Protein AF-A0A8E2JGX6-F1 (afdb_monomer)

Foldseek 3Di:
DDDDDQQDADPQNDGPLLVCLLVLVLVSNLVSVVVVRDDQADAGPPWRDGSLLNNLLVLSLSSNVSSVVVVPYDQCDATPVRDGSLRSNVVNVSVSSNVSSVVSVNDDPPRDD

Mean predicted aligned error: 3.51 Å

InterPro domains:
  IPR002110 Ankyrin repeat [PF12796] (38-113)
  IPR002110 Ankyrin repeat [PS50088] (12-36)
  IPR002110 Ankyrin repeat [PS50088] (47-71)
  IPR002110 Ankyrin repeat [PS50088] (81-105)
  IPR002110 Ankyrin repeat [SM00248] (12-42)
  IPR002110 Ankyrin repeat [SM00248] (47-77)
  IPR002110 Ankyrin repeat [SM00248] (81-111)
  IPR036770 Ankyrin repeat-containing domain superfamily [G3DSA:1.25.40.20] (2-113)
  IPR036770 Anky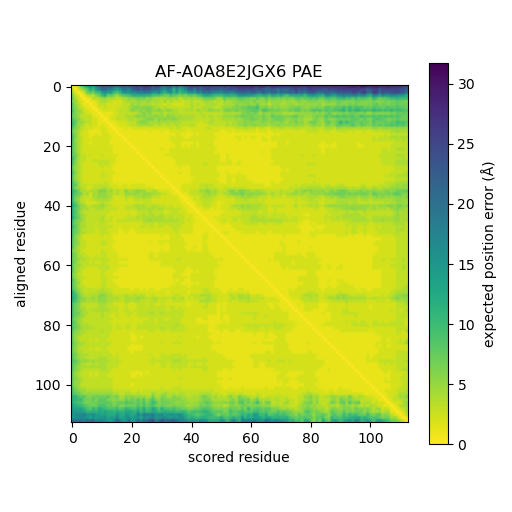rin repeat-containing domain superfamily [SSF48403] (4-111)

Nearest PDB structures (foldseek):
  1ihb-assembly1_B  TM=9.305E-01  e=1.142E-05  Homo sapiens
  5u0k-assembly3_E  TM=9.346E-01  e=5.199E-05  Homo sapiens
  5u0k-assembly2_C  TM=9.400E-01  e=1.200E-04  Homo sapiens
  5u0k-assembly5_H  TM=9.393E-01  e=1.200E-04  Homo sapiens
  4g8l-assembly3_C  TM=8.787E-01  e=1.730E-04  Homo sapiens

Solvent-accessible surface area (backbone atoms only — not comparable to full-atom values): 6347 Å² total; per-residue (Å²): 133,82,84,77,64,77,69,53,54,51,100,74,50,44,32,57,57,39,56,25,23,50,70,47,37,44,71,57,40,52,58,49,56,74,66,74,74,59,73,67,66,53,53,29,75,83,56,36,39,28,22,56,32,37,8,22,41,67,49,23,51,69,38,42,50,59,49,56,72,66,72,72,58,70,70,68,52,54,24,76,79,42,40,26,22,55,55,36,4,57,76,63,64,22,61,68,39,37,49,59,51,54,73,66,73,73,60,67,88,82,65,86,89

Organism: NCBI:txid1314670

pLDDT: mean 93.62, std 8.17, range [45.19, 98.81]

Radius of gyration: 13.5 Å; Cα contacts (8 Å, |Δi|>4): 182; chains: 1; bounding box: 32×37×39 Å

Secondary structure (DSSP, 8-state):
-----TT---TT---HHHHHHHTT-HHHHHHHHHTS---SSPPPTTT---HHHHHHHTT-HHHHHHHHHTS---TT---TTS--HHHHHHHTT-HHHHHHHHHTS---TT---

Sequence (113 aa):
MGKVDINSTDPYGEKPLSWASRNGHEAVVKLLLETGKVDVDSKDPVYGRMPLSWAARNGHEAVVKLLLETGKVDVESKDKHGRTPLSWAAENGNETVVKLLLETGKVDVESKD

Structure (mmCIF, N/CA/C/O backbone):
data_AF-A0A8E2JGX6-F1
#
_entry.id   AF-A0A8E2JGX6-F1
#
loop_
_atom_site.group_PDB
_atom_site.id
_atom_site.type_symbol
_atom_site.label_atom_id
_atom_site.label_alt_id
_atom_site.label_comp_id
_atom_site.label_asym_id
_atom_site.label_entity_id
_atom_site.label_seq_id
_atom_site.pdbx_PDB_ins_code
_atom_site.Cartn_x
_atom_site.Cartn_y
_atom_site.Cartn_z
_atom_site.occupancy
_atom_site.B_iso_or_equiv
_atom_site.auth_seq_id
_atom_site.auth_comp_id
_atom_site.auth_asym_id
_atom_site.auth_atom_id
_atom_site.pdbx_PDB_model_num
ATOM 1 N N . MET A 1 1 ? 9.317 -21.507 -21.216 1.00 45.19 1 MET A N 1
ATOM 2 C CA . MET A 1 1 ? 8.851 -20.210 -20.678 1.00 45.19 1 MET A CA 1
ATOM 3 C C . MET A 1 1 ? 9.356 -20.093 -19.252 1.00 45.19 1 MET A C 1
ATOM 5 O O . MET A 1 1 ? 8.997 -20.932 -18.435 1.00 45.19 1 MET A O 1
ATOM 9 N N . GLY A 1 2 ? 10.263 -19.152 -18.979 1.00 54.00 2 GLY A N 1
ATOM 10 C CA . GLY A 1 2 ? 10.760 -18.925 -17.619 1.00 54.00 2 GLY A CA 1
ATOM 11 C C . GLY A 1 2 ? 9.621 -18.447 -16.721 1.00 54.00 2 GLY A C 1
ATOM 12 O O . GLY A 1 2 ? 8.825 -17.609 -17.139 1.00 54.00 2 GLY A O 1
ATOM 13 N N . LYS A 1 3 ? 9.503 -19.010 -15.515 1.00 68.44 3 LYS A N 1
ATOM 14 C CA . LYS A 1 3 ? 8.580 -18.489 -14.502 1.00 68.44 3 LYS A CA 1
ATOM 15 C C . LYS A 1 3 ? 9.098 -17.116 -14.076 1.00 68.44 3 LYS A C 1
ATOM 17 O O . LYS A 1 3 ? 10.167 -17.037 -13.481 1.00 68.44 3 LYS A O 1
ATOM 22 N N . VAL A 1 4 ? 8.365 -16.060 -14.412 1.00 79.88 4 VAL A N 1
ATOM 23 C CA . VAL A 1 4 ? 8.612 -14.721 -13.867 1.00 79.88 4 VAL A CA 1
ATOM 24 C C . VAL A 1 4 ? 8.100 -14.710 -12.430 1.00 79.88 4 VAL A C 1
ATOM 26 O O . VAL A 1 4 ? 6.954 -15.093 -12.185 1.00 79.88 4 VAL A O 1
ATOM 29 N N . ASP A 1 5 ? 8.949 -14.311 -11.486 1.00 86.44 5 ASP A N 1
ATOM 30 C CA . ASP A 1 5 ? 8.530 -14.054 -10.110 1.00 86.44 5 ASP A CA 1
ATOM 31 C C . ASP A 1 5 ? 7.925 -12.650 -10.028 1.00 86.44 5 ASP A C 1
ATOM 33 O O . ASP A 1 5 ? 8.619 -11.650 -10.177 1.00 86.44 5 ASP A O 1
ATOM 37 N N . ILE A 1 6 ? 6.616 -12.577 -9.794 1.00 87.06 6 ILE A N 1
ATOM 38 C CA . ILE A 1 6 ? 5.865 -11.317 -9.713 1.00 87.06 6 ILE A CA 1
ATOM 39 C C . ILE A 1 6 ? 6.283 -10.446 -8.515 1.00 87.06 6 ILE A C 1
ATOM 41 O O . ILE A 1 6 ? 6.001 -9.251 -8.489 1.00 87.06 6 ILE A O 1
ATOM 45 N N . ASN A 1 7 ? 6.973 -11.040 -7.538 1.00 87.94 7 ASN A N 1
ATOM 46 C CA . ASN A 1 7 ? 7.488 -10.363 -6.356 1.00 87.94 7 ASN A CA 1
ATOM 47 C C . ASN A 1 7 ? 8.989 -10.046 -6.464 1.00 87.94 7 ASN A C 1
ATOM 49 O O . ASN A 1 7 ? 9.567 -9.572 -5.478 1.00 87.94 7 ASN A O 1
ATOM 53 N N . SER A 1 8 ? 9.625 -10.295 -7.619 1.00 90.44 8 SER A N 1
ATOM 54 C CA . SER A 1 8 ? 11.027 -9.934 -7.846 1.00 90.44 8 SER A CA 1
ATOM 55 C C . SER A 1 8 ? 11.221 -8.434 -7.671 1.00 90.44 8 SER A C 1
ATOM 57 O O . SER A 1 8 ? 10.392 -7.651 -8.132 1.00 90.44 8 SER A O 1
ATOM 59 N N . THR A 1 9 ? 12.317 -8.036 -7.042 1.00 91.06 9 THR A N 1
ATOM 60 C CA . THR A 1 9 ? 12.626 -6.628 -6.813 1.00 91.06 9 THR A CA 1
ATOM 61 C C . THR A 1 9 ? 13.581 -6.078 -7.864 1.00 91.06 9 THR A C 1
ATOM 63 O O . THR A 1 9 ? 14.389 -6.817 -8.428 1.00 91.06 9 THR A O 1
ATOM 66 N N . ASP A 1 10 ? 13.531 -4.769 -8.087 1.00 87.75 10 ASP A N 1
ATOM 67 C CA . ASP A 1 10 ? 14.583 -4.057 -8.811 1.00 87.75 10 ASP A CA 1
ATOM 68 C C . ASP A 1 10 ? 15.876 -3.933 -7.955 1.00 87.75 10 ASP A C 1
AT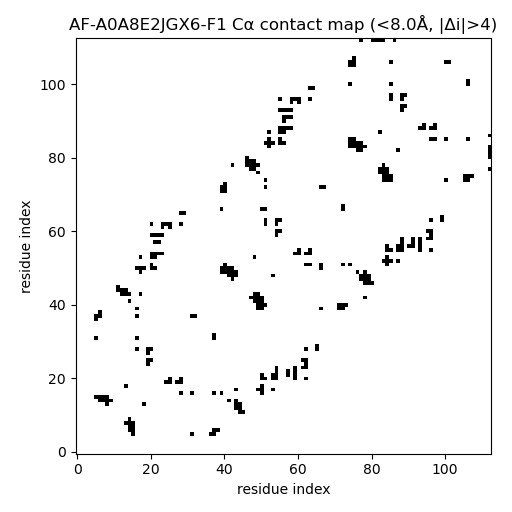OM 70 O O . ASP A 1 10 ? 15.911 -4.401 -6.809 1.00 87.75 10 ASP A O 1
ATOM 74 N N . PRO A 1 11 ? 16.966 -3.325 -8.469 1.00 89.50 11 PRO A N 1
ATOM 75 C CA . PRO A 1 11 ? 18.197 -3.118 -7.697 1.00 89.50 11 PRO A CA 1
ATOM 76 C C . PRO A 1 11 ? 18.044 -2.252 -6.437 1.00 89.50 11 PRO A C 1
ATOM 78 O O . PRO A 1 11 ? 18.927 -2.272 -5.582 1.00 89.50 11 PRO A O 1
ATOM 81 N N . TYR A 1 12 ? 16.951 -1.497 -6.312 1.00 83.88 12 TYR A N 1
ATOM 82 C CA . TYR A 1 12 ? 16.612 -0.713 -5.124 1.00 83.88 12 TYR A CA 1
ATOM 83 C C . TYR A 1 12 ? 15.730 -1.493 -4.146 1.00 83.88 12 TYR A C 1
ATOM 85 O O . TYR A 1 12 ? 15.362 -0.956 -3.107 1.00 83.88 12 TYR A O 1
ATOM 93 N N . GLY A 1 13 ? 15.410 -2.754 -4.453 1.00 85.81 13 GLY A N 1
ATOM 94 C CA . GLY A 1 13 ? 14.551 -3.610 -3.645 1.00 85.81 13 GLY A CA 1
ATOM 95 C C . GLY A 1 13 ? 13.059 -3.290 -3.776 1.00 85.81 13 GLY A C 1
ATOM 96 O O . GLY A 1 13 ? 12.264 -3.791 -2.983 1.00 85.81 13 GLY A O 1
ATOM 97 N N . GLU A 1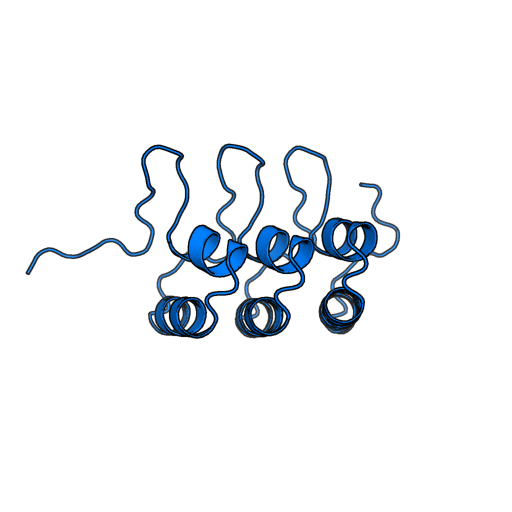 14 ? 12.663 -2.487 -4.765 1.00 87.94 14 GLU A N 1
ATOM 98 C CA . GLU A 1 14 ? 11.263 -2.139 -5.006 1.00 87.94 14 GLU A CA 1
ATOM 99 C C . GLU A 1 14 ? 10.558 -3.235 -5.806 1.00 87.94 14 GLU A C 1
ATOM 101 O O . GLU A 1 14 ? 11.084 -3.753 -6.797 1.00 87.94 14 GLU A O 1
ATOM 106 N N . LYS A 1 15 ? 9.339 -3.589 -5.386 1.00 93.81 15 LYS A N 1
ATOM 107 C CA . LYS A 1 15 ? 8.499 -4.578 -6.076 1.00 93.81 15 LYS A CA 1
ATOM 108 C C . LYS A 1 15 ? 7.607 -3.909 -7.130 1.00 93.81 15 LYS A C 1
ATOM 110 O O . LYS A 1 15 ? 7.225 -2.747 -6.958 1.00 93.81 15 LYS A O 1
ATOM 115 N N . PRO A 1 16 ? 7.171 -4.644 -8.173 1.00 95.44 16 PRO A N 1
ATOM 116 C CA . PRO A 1 16 ? 6.271 -4.121 -9.199 1.00 95.44 16 PRO A CA 1
ATOM 117 C C . PRO A 1 16 ? 5.004 -3.467 -8.634 1.00 95.44 16 PRO A C 1
ATOM 119 O O . PRO A 1 16 ? 4.590 -2.416 -9.122 1.00 95.44 16 PRO A O 1
ATOM 122 N N . LEU A 1 17 ? 4.414 -4.046 -7.579 1.00 97.12 17 LEU A N 1
ATOM 123 C CA . LEU A 1 17 ? 3.220 -3.489 -6.941 1.00 97.12 17 LEU A CA 1
ATOM 124 C C . LEU A 1 17 ? 3.489 -2.133 -6.272 1.00 97.12 17 LEU A C 1
ATOM 126 O O . LEU A 1 17 ? 2.664 -1.231 -6.419 1.00 97.12 17 LEU A O 1
ATOM 130 N N . SER A 1 18 ? 4.628 -1.953 -5.591 1.00 95.94 18 SER A N 1
ATOM 131 C CA . SER A 1 18 ? 5.003 -0.659 -4.996 1.00 95.94 18 SER A CA 1
ATOM 132 C C . SER A 1 18 ? 5.171 0.411 -6.068 1.00 95.94 18 SER A C 1
ATOM 134 O O . SER A 1 18 ? 4.601 1.493 -5.944 1.00 95.94 18 SER A O 1
ATOM 136 N N . TRP A 1 19 ? 5.866 0.098 -7.166 1.00 96.06 19 TRP A N 1
ATOM 137 C CA . TRP A 1 19 ? 6.030 1.030 -8.285 1.00 96.06 19 TRP A CA 1
ATOM 138 C C . TRP A 1 19 ? 4.700 1.411 -8.937 1.00 96.06 19 TRP A C 1
ATOM 140 O O . TRP A 1 19 ? 4.445 2.596 -9.162 1.00 96.06 19 TRP A O 1
ATOM 150 N N . ALA A 1 20 ? 3.843 0.430 -9.224 1.00 97.94 20 ALA A N 1
ATOM 151 C CA . ALA A 1 20 ? 2.530 0.684 -9.805 1.00 97.94 20 ALA A CA 1
ATOM 152 C C . ALA A 1 20 ? 1.655 1.524 -8.861 1.00 97.94 20 ALA A C 1
ATOM 154 O O . ALA A 1 20 ? 0.999 2.465 -9.307 1.00 97.94 20 ALA A O 1
ATOM 155 N N . SER A 1 21 ? 1.711 1.242 -7.556 1.00 98.31 21 SER A N 1
ATOM 156 C CA . SER A 1 21 ? 0.921 1.956 -6.551 1.00 98.31 21 SER A CA 1
ATOM 157 C C . SER A 1 21 ? 1.407 3.384 -6.335 1.00 98.31 21 SER A C 1
ATOM 159 O O . SER A 1 21 ? 0.600 4.305 -6.270 1.00 98.31 21 SER A O 1
ATOM 161 N N . ARG A 1 22 ? 2.728 3.591 -6.306 1.00 97.69 22 ARG A N 1
ATOM 162 C CA . ARG A 1 22 ? 3.362 4.908 -6.191 1.00 97.69 22 ARG A CA 1
ATOM 163 C C . ARG A 1 22 ? 3.045 5.834 -7.360 1.00 97.69 22 ARG A C 1
ATOM 165 O O . ARG A 1 22 ? 2.998 7.038 -7.144 1.00 97.69 22 ARG A O 1
ATOM 172 N N . ASN A 1 23 ? 2.875 5.298 -8.567 1.00 98.12 23 ASN A N 1
ATOM 173 C CA . ASN A 1 23 ? 2.603 6.091 -9.772 1.00 98.12 23 ASN A CA 1
ATOM 174 C C . ASN A 1 23 ? 1.119 6.103 -10.176 1.00 98.12 23 ASN A C 1
ATOM 176 O O . ASN A 1 23 ? 0.776 6.654 -11.218 1.00 98.12 23 ASN A O 1
ATOM 180 N N . GLY A 1 24 ? 0.234 5.471 -9.398 1.00 98.31 24 GLY A N 1
ATOM 181 C CA . GLY A 1 24 ? -1.202 5.481 -9.680 1.00 98.31 24 GLY A CA 1
ATOM 182 C C . GLY A 1 24 ? -1.612 4.631 -10.887 1.00 98.31 24 GLY A C 1
ATOM 183 O O . GLY A 1 24 ? -2.651 4.885 -11.490 1.00 98.31 24 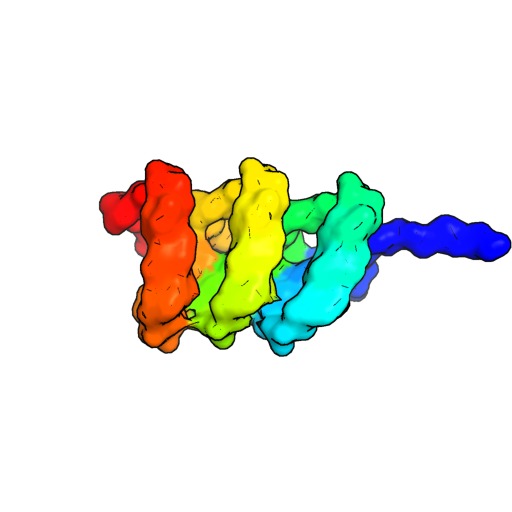GLY A O 1
ATOM 184 N N . HIS A 1 25 ? -0.818 3.624 -11.266 1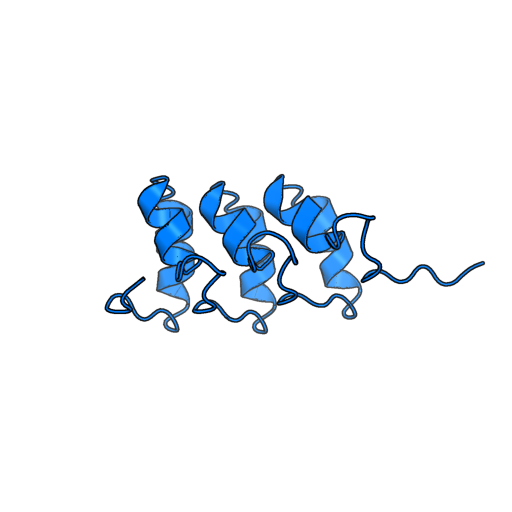.00 98.62 25 HIS A N 1
ATOM 185 C CA . HIS A 1 25 ? -1.105 2.749 -12.407 1.00 98.62 25 HIS A CA 1
ATOM 186 C C . HIS A 1 25 ? -2.191 1.715 -12.068 1.00 98.62 25 HIS A C 1
ATOM 188 O O . HIS A 1 25 ? -1.916 0.520 -11.957 1.00 98.62 25 HIS A O 1
ATOM 194 N N . GLU A 1 26 ? -3.434 2.174 -11.930 1.00 98.50 26 GLU A N 1
ATOM 195 C CA . GLU A 1 26 ? -4.599 1.379 -11.517 1.00 98.50 26 GLU A CA 1
ATOM 196 C C . GLU A 1 26 ? -4.728 0.045 -12.269 1.00 98.50 26 GLU A C 1
ATOM 198 O O . GLU A 1 26 ? -4.797 -1.014 -11.648 1.00 98.50 26 GLU A O 1
ATOM 203 N N . ALA A 1 27 ? -4.689 0.070 -13.606 1.00 98.44 27 ALA A N 1
ATOM 204 C CA . ALA A 1 27 ? -4.838 -1.138 -14.419 1.00 98.44 27 ALA A CA 1
ATOM 205 C C . ALA A 1 27 ? -3.724 -2.171 -14.163 1.00 98.44 27 ALA A C 1
ATOM 207 O O . ALA A 1 27 ? -3.974 -3.375 -14.177 1.00 98.44 27 ALA A O 1
ATOM 208 N N . VAL A 1 28 ? -2.501 -1.704 -13.891 1.00 98.25 28 VAL A N 1
ATOM 209 C CA . VAL A 1 28 ? -1.366 -2.576 -13.563 1.00 98.25 28 VAL A CA 1
ATOM 210 C C . VAL A 1 2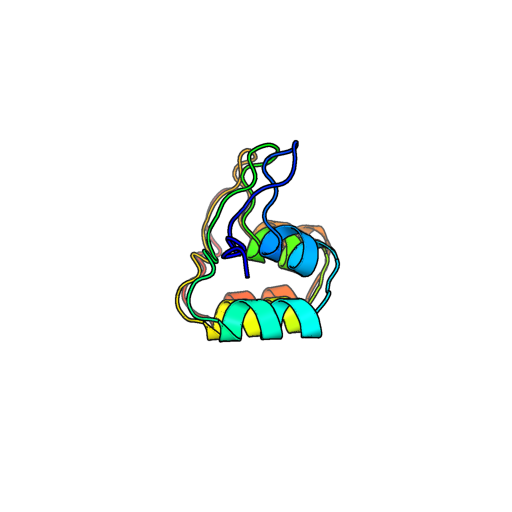8 ? -1.525 -3.139 -12.155 1.00 98.25 28 VAL A C 1
ATOM 212 O O . VAL A 1 28 ? -1.344 -4.338 -11.969 1.00 98.25 28 VAL A O 1
ATOM 215 N N . VAL A 1 29 ? -1.915 -2.313 -11.176 1.00 98.44 29 VAL A N 1
ATOM 216 C CA . VAL A 1 29 ? -2.212 -2.767 -9.806 1.00 98.44 29 VAL A CA 1
ATOM 217 C C . VAL A 1 29 ? -3.276 -3.861 -9.832 1.00 98.44 29 VAL A C 1
ATOM 219 O O . VAL A 1 29 ? -3.061 -4.931 -9.268 1.00 98.44 29 VAL A O 1
ATOM 222 N N . LYS A 1 30 ? -4.379 -3.643 -10.554 1.00 98.25 30 LYS A N 1
ATOM 223 C CA . LYS A 1 30 ? -5.449 -4.632 -10.703 1.00 98.25 30 LYS A CA 1
ATOM 224 C C . LYS A 1 30 ? -4.935 -5.951 -11.289 1.00 98.25 30 LYS A C 1
ATOM 226 O O . LYS A 1 30 ? -5.146 -7.000 -10.687 1.00 98.25 30 LYS A O 1
ATOM 231 N N . LEU A 1 31 ? -4.190 -5.897 -12.396 1.00 97.25 31 LEU A N 1
ATOM 232 C CA . LEU A 1 31 ? -3.616 -7.086 -13.035 1.00 97.25 31 LEU A CA 1
ATOM 233 C C . LEU A 1 31 ? -2.673 -7.858 -12.096 1.00 97.25 31 LEU A C 1
ATOM 235 O O . LEU A 1 31 ? -2.687 -9.087 -12.065 1.00 97.25 31 LEU A O 1
ATOM 239 N N . LEU A 1 32 ? -1.850 -7.145 -11.321 1.00 96.75 32 LEU A N 1
ATOM 240 C CA . LEU A 1 32 ? -0.943 -7.746 -10.342 1.00 96.75 32 LEU A CA 1
ATOM 241 C C . LEU A 1 32 ? -1.724 -8.458 -9.224 1.00 96.75 32 LEU A C 1
ATOM 243 O O . LEU A 1 32 ? -1.411 -9.605 -8.891 1.00 96.75 32 LEU A O 1
ATOM 247 N N . LEU A 1 33 ? -2.760 -7.816 -8.676 1.00 96.75 33 LEU A N 1
ATOM 248 C CA . LEU A 1 33 ? -3.604 -8.376 -7.615 1.00 96.75 33 LEU A CA 1
ATOM 249 C C . LEU A 1 33 ? -4.387 -9.615 -8.075 1.00 96.75 33 LEU A C 1
ATOM 251 O O . LEU A 1 33 ? -4.462 -10.596 -7.333 1.00 96.75 33 LEU A O 1
ATOM 255 N N . GLU A 1 34 ? -4.895 -9.621 -9.312 1.00 96.38 34 GLU A N 1
ATOM 256 C CA . GLU A 1 34 ? -5.634 -10.748 -9.911 1.00 96.38 34 GLU A CA 1
ATOM 257 C C . GLU A 1 34 ? -4.815 -12.050 -9.971 1.00 96.38 34 GLU A C 1
ATOM 259 O O . GLU A 1 34 ? -5.376 -13.144 -10.010 1.00 96.38 34 GLU A O 1
ATOM 264 N N . THR A 1 35 ? -3.481 -11.971 -9.905 1.00 92.88 35 THR A N 1
ATOM 265 C CA . THR A 1 35 ? -2.629 -13.169 -9.837 1.00 92.88 35 THR A CA 1
ATOM 266 C C . THR A 1 35 ? -2.759 -13.941 -8.522 1.00 92.88 35 THR A C 1
ATOM 268 O O . THR A 1 35 ? -2.361 -15.108 -8.461 1.00 92.88 35 THR A O 1
ATOM 271 N N . GLY A 1 36 ? -3.245 -13.291 -7.456 1.00 90.06 36 GLY A N 1
ATOM 272 C CA . GLY A 1 36 ? -3.390 -13.852 -6.110 1.00 90.06 36 GLY A CA 1
ATOM 273 C C . GLY A 1 36 ? -2.076 -14.189 -5.391 1.00 90.06 36 GLY A C 1
ATOM 274 O O . GLY A 1 36 ? -2.115 -14.720 -4.283 1.00 90.06 36 GLY A O 1
ATOM 275 N N . LYS A 1 37 ? -0.920 -13.908 -6.007 1.00 90.56 37 LYS A N 1
ATOM 276 C CA . LYS A 1 37 ? 0.422 -14.294 -5.523 1.00 90.56 37 LYS A CA 1
ATOM 277 C C . LYS A 1 37 ? 1.274 -13.114 -5.067 1.00 90.56 37 LYS A C 1
ATOM 279 O O . LYS A 1 37 ? 2.382 -13.322 -4.575 1.00 90.56 37 LYS A O 1
ATOM 284 N N . VAL A 1 38 ? 0.798 -11.895 -5.297 1.00 92.31 38 VAL A N 1
ATOM 285 C CA . VAL A 1 38 ? 1.526 -10.679 -4.948 1.00 92.31 38 VAL A CA 1
ATOM 286 C C . VAL A 1 38 ? 1.506 -10.466 -3.442 1.00 92.31 38 VAL A C 1
ATOM 288 O O . VAL A 1 38 ? 0.469 -10.621 -2.796 1.00 92.31 38 VAL A O 1
ATOM 291 N N . ASP A 1 39 ? 2.663 -10.094 -2.910 1.00 92.06 39 ASP A N 1
ATOM 292 C CA . ASP A 1 39 ? 2.804 -9.596 -1.550 1.00 92.06 39 ASP A CA 1
ATOM 293 C C . ASP A 1 39 ? 2.372 -8.121 -1.491 1.00 92.06 39 ASP A C 1
ATOM 295 O O . ASP A 1 39 ? 3.052 -7.239 -2.023 1.00 92.06 39 ASP A O 1
ATOM 299 N N . VAL A 1 40 ? 1.203 -7.871 -0.894 1.00 94.69 40 VAL A N 1
ATOM 300 C CA . VAL A 1 40 ? 0.568 -6.542 -0.851 1.00 94.69 40 VAL A CA 1
ATOM 301 C C . VAL A 1 40 ? 1.106 -5.635 0.256 1.00 94.69 40 VAL A C 1
ATOM 303 O O . VAL A 1 40 ? 0.966 -4.420 0.140 1.00 94.69 40 VAL A O 1
ATOM 306 N N . ASP A 1 41 ? 1.774 -6.208 1.261 1.00 92.88 41 ASP A N 1
ATOM 307 C CA . ASP A 1 41 ? 2.283 -5.506 2.451 1.00 92.88 41 ASP A CA 1
ATOM 308 C C . ASP A 1 41 ? 3.814 -5.432 2.487 1.00 92.88 41 ASP A C 1
ATOM 310 O O . ASP A 1 41 ? 4.427 -5.079 3.498 1.00 92.88 41 ASP A O 1
ATOM 314 N N . SER A 1 42 ? 4.468 -5.741 1.367 1.00 91.62 42 SER A N 1
ATOM 315 C CA . SER A 1 42 ? 5.918 -5.637 1.276 1.00 91.62 42 SER A CA 1
ATOM 316 C C . SER A 1 42 ? 6.374 -4.196 1.496 1.00 91.62 42 SER A C 1
ATOM 318 O O . SER A 1 42 ? 6.046 -3.299 0.719 1.00 91.62 42 SER A O 1
ATOM 320 N N . LYS A 1 43 ? 7.228 -3.995 2.499 1.00 94.31 43 LYS A N 1
ATOM 321 C CA . LYS A 1 43 ? 7.901 -2.716 2.735 1.00 94.31 43 LYS A CA 1
ATOM 322 C C . LYS A 1 43 ? 9.060 -2.526 1.763 1.00 94.31 43 LYS A C 1
ATOM 324 O O . LYS A 1 43 ? 9.874 -3.434 1.592 1.00 94.31 43 LYS A O 1
ATOM 329 N N . ASP A 1 44 ? 9.162 -1.343 1.165 1.00 92.50 44 ASP A N 1
ATOM 330 C CA . ASP A 1 44 ? 10.354 -0.969 0.410 1.00 92.50 44 ASP A CA 1
ATOM 331 C C . ASP A 1 44 ? 11.559 -0.802 1.357 1.00 92.50 44 ASP A C 1
ATOM 333 O O . ASP A 1 44 ? 11.405 -0.380 2.510 1.00 92.50 44 ASP A O 1
ATOM 337 N N . PRO A 1 45 ? 12.786 -1.122 0.922 1.00 91.75 45 PRO A N 1
ATOM 338 C CA . PRO A 1 45 ? 13.942 -1.087 1.808 1.00 91.75 45 PRO A CA 1
ATOM 339 C C . PRO A 1 45 ? 14.477 0.324 2.051 1.00 91.75 45 PRO A C 1
ATOM 341 O O . PRO A 1 45 ? 15.326 0.483 2.928 1.00 91.75 45 PRO A O 1
ATOM 344 N N . VAL A 1 46 ? 14.030 1.346 1.319 1.00 92.69 46 VAL A N 1
ATOM 345 C CA . VAL A 1 46 ? 14.534 2.717 1.449 1.00 92.69 46 VAL A CA 1
ATOM 346 C C . VAL A 1 46 ? 13.805 3.416 2.594 1.00 92.69 46 VAL A C 1
ATOM 348 O O . VAL A 1 46 ? 14.429 3.753 3.602 1.00 92.69 46 VAL A O 1
ATOM 351 N N . TYR A 1 47 ? 12.484 3.527 2.498 1.00 95.00 47 TYR A N 1
ATOM 352 C CA . TYR A 1 47 ? 11.608 4.246 3.423 1.00 95.00 47 TYR A CA 1
ATOM 353 C C . TYR A 1 47 ? 10.806 3.320 4.336 1.00 95.00 47 TYR A C 1
ATOM 355 O O . TYR A 1 47 ? 10.261 3.782 5.333 1.00 95.00 47 TYR A O 1
ATOM 363 N N . GLY A 1 48 ? 10.749 2.018 4.048 1.00 95.94 48 GLY A N 1
ATOM 364 C CA . GLY A 1 48 ? 9.916 1.083 4.804 1.00 95.94 48 GLY A CA 1
ATOM 365 C C . GLY A 1 48 ? 8.423 1.247 4.530 1.00 95.94 48 GLY A C 1
ATOM 366 O O . GLY A 1 48 ? 7.623 0.900 5.395 1.00 95.94 48 GLY A O 1
ATOM 367 N N . ARG A 1 49 ? 8.035 1.806 3.379 1.00 96.06 49 ARG A N 1
ATOM 368 C CA . ARG A 1 49 ? 6.634 2.038 3.025 1.00 96.06 49 ARG A CA 1
ATOM 369 C C . ARG A 1 49 ? 6.056 0.845 2.289 1.00 96.06 49 ARG A C 1
ATOM 371 O O . ARG A 1 49 ? 6.732 0.191 1.499 1.00 96.06 49 ARG A O 1
ATOM 378 N N . MET A 1 50 ? 4.775 0.603 2.527 1.00 96.88 50 MET A N 1
ATOM 379 C CA . MET A 1 50 ? 3.986 -0.357 1.762 1.00 96.88 50 MET A CA 1
ATOM 380 C C . MET A 1 50 ? 3.410 0.299 0.498 1.00 96.88 50 MET A C 1
ATOM 382 O O . MET A 1 50 ? 3.313 1.533 0.436 1.00 96.88 50 MET A O 1
ATOM 386 N N . PRO A 1 51 ? 2.942 -0.497 -0.484 1.00 97.81 51 PRO A N 1
ATOM 387 C CA . PRO A 1 51 ? 2.175 0.003 -1.623 1.00 97.81 51 PRO A CA 1
ATOM 388 C C . PRO A 1 51 ? 1.042 0.962 -1.224 1.00 97.81 51 PRO A C 1
ATOM 390 O O . PRO A 1 51 ? 0.881 2.011 -1.853 1.00 97.81 51 PRO A O 1
ATOM 393 N N . LEU A 1 52 ? 0.315 0.659 -0.138 1.00 98.44 52 LEU A N 1
ATOM 394 C CA . LEU A 1 52 ? -0.762 1.514 0.368 1.00 98.44 52 LEU A CA 1
ATOM 395 C C . LEU A 1 52 ? -0.248 2.881 0.839 1.00 98.44 52 LEU A C 1
ATOM 397 O O . LEU A 1 52 ? -0.843 3.895 0.488 1.00 98.44 52 LEU A O 1
ATOM 401 N N . SER A 1 53 ? 0.869 2.941 1.572 1.00 98.00 53 SER A N 1
ATOM 402 C CA . SER A 1 53 ? 1.452 4.211 2.035 1.00 98.00 53 SER A CA 1
ATOM 403 C C . SER A 1 53 ? 1.855 5.108 0.860 1.00 98.00 53 SER A C 1
ATOM 405 O O . SER A 1 53 ? 1.650 6.320 0.901 1.00 98.00 53 SER A O 1
ATOM 407 N N . TRP A 1 54 ? 2.404 4.522 -0.211 1.00 98.19 54 TRP A N 1
ATOM 408 C CA . TRP A 1 54 ? 2.759 5.255 -1.428 1.00 98.19 54 TRP A CA 1
ATOM 409 C C . TRP A 1 54 ? 1.538 5.798 -2.168 1.00 98.19 54 TRP A C 1
ATOM 411 O O . TRP A 1 54 ? 1.517 6.980 -2.518 1.00 98.19 54 TRP A O 1
ATOM 421 N N . ALA A 1 55 ? 0.522 4.959 -2.377 1.00 98.69 55 ALA A N 1
ATOM 422 C CA . ALA A 1 55 ? -0.724 5.375 -3.010 1.00 98.69 55 ALA A CA 1
ATOM 423 C C . ALA A 1 55 ? -1.432 6.463 -2.189 1.00 98.69 55 ALA A C 1
ATOM 425 O O . ALA A 1 55 ? -1.932 7.436 -2.752 1.00 98.69 55 ALA A O 1
ATOM 426 N N . ALA A 1 56 ? -1.412 6.334 -0.859 1.00 98.62 56 ALA A N 1
ATOM 427 C CA . ALA A 1 56 ? -2.052 7.275 0.044 1.00 98.62 56 ALA A CA 1
ATOM 428 C C . ALA A 1 56 ? -1.357 8.644 0.064 1.00 98.62 56 ALA A C 1
ATOM 430 O O . ALA A 1 56 ? -2.016 9.679 -0.051 1.00 98.62 56 ALA A O 1
ATOM 431 N N . ARG A 1 57 ? -0.018 8.655 0.127 1.00 98.44 57 ARG A N 1
ATOM 432 C CA . ARG A 1 57 ? 0.795 9.877 0.043 1.00 98.44 57 ARG A CA 1
ATOM 433 C C . ARG A 1 57 ? 0.538 10.663 -1.242 1.00 98.44 57 ARG A C 1
ATOM 435 O O . ARG A 1 57 ? 0.457 11.885 -1.200 1.00 98.44 57 ARG A O 1
ATOM 442 N N . ASN A 1 58 ? 0.419 9.966 -2.370 1.00 98.44 58 ASN A N 1
ATOM 443 C CA . ASN A 1 58 ? 0.282 10.588 -3.689 1.00 98.44 58 ASN A CA 1
ATOM 444 C C . ASN A 1 58 ? -1.180 10.788 -4.133 1.00 98.44 58 ASN A C 1
ATOM 446 O O . ASN A 1 58 ? -1.414 11.220 -5.259 1.00 98.44 58 ASN A O 1
ATOM 450 N N . GLY A 1 59 ? -2.163 10.467 -3.287 1.00 98.56 59 GLY A N 1
ATOM 451 C CA . GLY A 1 59 ? -3.576 10.721 -3.582 1.00 98.56 59 GLY A CA 1
ATOM 452 C C . GLY A 1 59 ? -4.183 9.779 -4.626 1.00 98.56 59 GLY A C 1
ATOM 453 O O . GLY A 1 59 ? -5.163 10.127 -5.277 1.00 98.56 59 GLY A O 1
ATOM 454 N N . HIS A 1 60 ? -3.617 8.588 -4.828 1.00 98.75 60 HIS A N 1
ATOM 455 C CA . HIS A 1 60 ? -4.081 7.643 -5.848 1.00 98.75 60 HIS A CA 1
ATOM 456 C C . HIS A 1 60 ? -5.299 6.841 -5.370 1.00 98.75 60 HIS A C 1
ATOM 458 O O . HIS A 1 60 ? -5.204 5.656 -5.055 1.00 98.75 60 HIS A O 1
ATOM 464 N N . GLU A 1 61 ? -6.460 7.497 -5.336 1.00 98.62 61 GLU A N 1
ATOM 465 C CA . GLU A 1 61 ? -7.721 6.977 -4.787 1.00 98.62 61 GLU A CA 1
ATOM 466 C C . GLU A 1 61 ? -8.108 5.585 -5.309 1.00 98.62 61 GLU A C 1
ATOM 468 O O . GLU A 1 61 ? -8.454 4.703 -4.524 1.00 98.62 61 GLU A O 1
ATOM 473 N N . ALA A 1 62 ? -8.034 5.362 -6.624 1.00 98.69 62 ALA A N 1
ATOM 474 C CA . ALA A 1 62 ? -8.414 4.084 -7.226 1.00 98.69 62 ALA A CA 1
ATOM 475 C C . ALA A 1 62 ? -7.475 2.942 -6.805 1.00 98.69 62 ALA A C 1
ATOM 477 O O . ALA A 1 62 ? -7.924 1.842 -6.494 1.00 98.69 62 ALA A O 1
ATOM 478 N N . VAL A 1 63 ? -6.172 3.221 -6.712 1.00 98.81 63 VAL A N 1
ATOM 479 C CA . VAL A 1 63 ? -5.186 2.262 -6.200 1.00 98.81 63 VAL A CA 1
ATOM 480 C C . VAL A 1 63 ? -5.435 1.965 -4.722 1.00 98.81 63 VAL A C 1
ATOM 482 O O . VAL A 1 63 ? -5.389 0.804 -4.327 1.00 98.81 63 VAL A O 1
ATOM 485 N N . VAL A 1 64 ? -5.729 2.987 -3.911 1.00 98.75 64 VAL A N 1
ATOM 486 C CA . VAL A 1 64 ? -6.064 2.813 -2.488 1.00 98.75 64 VAL A CA 1
ATOM 487 C C . VAL A 1 64 ? -7.268 1.882 -2.339 1.00 98.75 64 VAL A C 1
ATOM 489 O O . VAL A 1 64 ? -7.183 0.917 -1.585 1.00 98.75 64 VAL A O 1
ATOM 492 N N . LYS A 1 65 ? -8.346 2.099 -3.106 1.00 98.62 65 LYS A N 1
ATOM 493 C CA . LYS A 1 65 ? -9.518 1.204 -3.112 1.00 98.62 65 LYS A CA 1
ATOM 494 C C . LYS A 1 65 ? -9.139 -0.233 -3.460 1.00 98.62 65 LYS A C 1
ATOM 496 O O . LYS A 1 65 ? -9.437 -1.129 -2.679 1.00 98.62 65 LYS A O 1
ATOM 501 N N . LEU A 1 66 ? -8.417 -0.443 -4.563 1.00 98.44 66 LEU A N 1
ATOM 502 C CA . LEU A 1 66 ? -7.993 -1.782 -4.991 1.00 98.44 66 LEU A CA 1
ATOM 503 C C . LEU A 1 66 ? -7.171 -2.509 -3.918 1.00 98.44 66 LEU A C 1
ATOM 505 O O . LEU A 1 66 ? -7.376 -3.697 -3.685 1.00 98.44 66 LEU A O 1
ATOM 509 N N . LEU A 1 67 ? -6.246 -1.808 -3.257 1.00 98.19 67 LEU A N 1
ATOM 510 C CA . LEU A 1 67 ? -5.426 -2.386 -2.192 1.00 98.19 67 LEU A CA 1
ATOM 511 C C . LEU A 1 67 ? -6.267 -2.732 -0.952 1.00 98.19 67 LEU A C 1
ATOM 513 O O . LEU A 1 67 ? -6.109 -3.820 -0.397 1.00 98.19 67 LEU A O 1
ATOM 517 N N . LEU A 1 68 ? -7.190 -1.857 -0.544 1.00 97.94 68 LEU A N 1
ATOM 518 C CA . LEU A 1 68 ? -8.089 -2.095 0.591 1.00 97.94 68 LEU A CA 1
ATOM 519 C C . LEU A 1 68 ? -9.068 -3.250 0.334 1.00 97.94 68 LEU A C 1
ATOM 521 O O . LEU A 1 68 ? -9.294 -4.070 1.224 1.00 97.94 68 LEU A O 1
ATOM 525 N N . GLU A 1 69 ? -9.592 -3.366 -0.889 1.00 97.31 69 GLU A N 1
ATOM 526 C CA . GLU A 1 69 ? -10.503 -4.440 -1.317 1.00 97.31 69 GLU A CA 1
ATOM 527 C C . GLU A 1 69 ? -9.878 -5.837 -1.207 1.00 97.31 69 GLU A C 1
ATOM 529 O O . GLU A 1 69 ? -10.596 -6.827 -1.070 1.00 97.31 69 GLU A O 1
ATOM 534 N N . THR A 1 70 ? -8.543 -5.942 -1.190 1.00 95.50 70 THR A N 1
ATOM 535 C CA . THR A 1 70 ? -7.874 -7.225 -0.925 1.00 95.50 70 THR A CA 1
ATOM 536 C C . THR A 1 70 ? -8.172 -7.771 0.473 1.00 95.50 70 THR A C 1
ATOM 538 O O . THR A 1 70 ? -8.023 -8.973 0.699 1.00 95.50 70 THR A O 1
ATOM 541 N N . GLY A 1 71 ? -8.529 -6.899 1.426 1.00 93.19 71 GLY A N 1
ATOM 542 C CA . GLY A 1 71 ? -8.770 -7.224 2.833 1.00 93.19 71 GLY A CA 1
ATOM 543 C C . GLY A 1 71 ? -7.527 -7.646 3.625 1.00 93.19 71 GLY A C 1
ATOM 544 O O . GLY A 1 71 ? -7.642 -7.901 4.824 1.00 93.19 71 GLY A O 1
ATOM 545 N N . LYS A 1 72 ? -6.359 -7.725 2.976 1.00 92.50 72 LYS A N 1
ATOM 546 C CA . LYS A 1 72 ? -5.111 -8.239 3.559 1.00 92.50 72 LYS A CA 1
ATOM 547 C C . LYS A 1 72 ? -4.207 -7.145 4.109 1.00 92.50 72 LYS A C 1
ATOM 549 O O . LYS A 1 72 ? -3.422 -7.446 4.993 1.00 92.50 72 LYS A O 1
ATOM 554 N N . VAL A 1 73 ? -4.353 -5.922 3.601 1.00 94.75 73 VAL A N 1
ATOM 555 C CA . VAL A 1 73 ? -3.417 -4.829 3.862 1.00 94.75 73 VAL A CA 1
ATOM 556 C C . VAL A 1 73 ? -3.454 -4.357 5.315 1.00 94.75 73 VAL A C 1
ATOM 558 O O . VAL A 1 73 ? -4.532 -4.128 5.877 1.00 94.75 73 VAL A O 1
ATOM 561 N N . ASP A 1 74 ? -2.268 -4.154 5.886 1.00 95.69 74 ASP A N 1
ATOM 562 C CA . ASP A 1 74 ? -2.069 -3.488 7.174 1.00 95.69 74 ASP A CA 1
ATOM 563 C C . ASP A 1 74 ? -2.164 -1.960 7.016 1.00 95.69 74 ASP A C 1
ATOM 565 O O . ASP A 1 74 ? -1.209 -1.275 6.642 1.00 95.69 74 ASP A O 1
ATOM 569 N N . VAL A 1 75 ? -3.350 -1.413 7.293 1.00 96.25 75 VAL A N 1
ATOM 570 C CA . VAL A 1 75 ? -3.635 0.024 7.132 1.00 96.25 75 VAL A CA 1
ATOM 571 C C . VAL A 1 75 ? -2.950 0.910 8.175 1.00 96.25 75 VAL A C 1
ATOM 573 O O . VAL A 1 75 ? -2.805 2.103 7.926 1.00 96.25 75 VAL A O 1
ATOM 576 N N . GLU A 1 76 ? -2.483 0.332 9.285 1.00 95.69 76 GLU A N 1
ATOM 577 C CA . GLU A 1 76 ? -1.796 1.036 10.378 1.00 95.69 76 GLU A CA 1
ATOM 578 C C . GLU A 1 76 ? -0.272 0.892 10.298 1.00 95.69 76 GLU A C 1
ATOM 580 O O . GLU A 1 76 ? 0.460 1.323 11.196 1.00 95.69 76 GLU A O 1
ATOM 585 N N . SER A 1 77 ? 0.248 0.284 9.227 1.00 94.56 77 SER A N 1
ATOM 586 C CA . SER A 1 77 ? 1.675 0.013 9.177 1.00 94.56 77 SER A CA 1
ATOM 587 C C . SER A 1 77 ? 2.501 1.285 9.101 1.00 94.56 77 SER A C 1
ATOM 589 O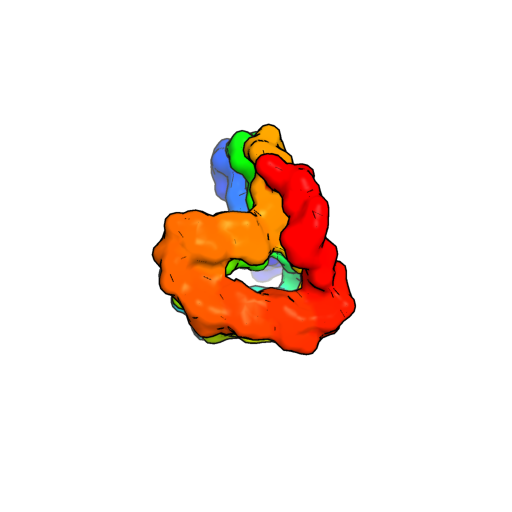 O . SER A 1 77 ? 2.359 2.104 8.190 1.00 94.56 77 SER A O 1
ATOM 591 N N . LYS A 1 78 ? 3.443 1.403 10.037 1.00 95.81 78 LYS A N 1
ATOM 592 C CA . LYS A 1 78 ? 4.375 2.526 10.103 1.00 95.81 78 LYS A CA 1
ATOM 593 C C . LYS A 1 78 ? 5.574 2.306 9.198 1.00 95.81 78 LYS A C 1
ATOM 595 O O . LYS A 1 78 ? 6.183 1.226 9.192 1.00 95.81 78 LYS A O 1
ATOM 600 N N . ASP A 1 79 ? 5.922 3.345 8.451 1.00 96.44 79 ASP A N 1
ATOM 601 C CA . ASP A 1 79 ? 7.184 3.404 7.724 1.00 96.44 79 ASP A CA 1
ATOM 602 C C . ASP A 1 79 ? 8.359 3.731 8.668 1.00 96.44 79 ASP A C 1
ATOM 604 O O . ASP A 1 79 ? 8.196 3.852 9.886 1.00 96.44 79 ASP A O 1
ATOM 608 N N . LYS A 1 80 ? 9.581 3.850 8.136 1.00 97.19 80 LYS A N 1
ATOM 609 C CA . LYS A 1 80 ? 10.774 4.154 8.952 1.00 97.19 80 LYS A CA 1
ATOM 610 C C . LYS A 1 80 ? 10.739 5.537 9.604 1.00 97.19 80 LYS A C 1
ATOM 612 O O . LYS A 1 80 ? 11.558 5.802 10.480 1.00 97.19 80 LYS A O 1
ATOM 617 N N . HIS A 1 81 ? 9.836 6.410 9.172 1.00 95.12 81 HIS A N 1
ATOM 618 C CA . HIS A 1 81 ? 9.614 7.721 9.767 1.00 95.12 81 HIS A CA 1
ATOM 619 C C . HIS A 1 81 ? 8.512 7.697 10.830 1.00 95.12 81 HIS A C 1
ATOM 621 O O . HIS A 1 81 ? 8.184 8.754 11.349 1.00 95.12 81 HIS A O 1
ATOM 627 N N . GLY A 1 82 ? 7.946 6.526 11.148 1.00 96.31 82 GLY A N 1
ATOM 628 C CA . GLY A 1 82 ? 6.837 6.401 12.093 1.00 96.31 82 GLY A CA 1
ATOM 629 C C . GLY A 1 82 ? 5.469 6.704 11.480 1.00 96.31 82 GLY A C 1
ATOM 630 O O . GLY A 1 82 ? 4.472 6.637 12.186 1.00 96.31 82 GLY A O 1
ATOM 631 N N . ARG A 1 83 ? 5.397 6.987 10.173 1.00 96.81 83 ARG A N 1
ATOM 632 C CA . ARG A 1 83 ? 4.195 7.509 9.513 1.00 96.81 83 ARG A CA 1
ATOM 633 C C . ARG A 1 83 ? 3.315 6.380 8.985 1.00 96.81 83 ARG A C 1
ATOM 635 O O . ARG A 1 83 ? 3.809 5.476 8.305 1.00 96.81 83 ARG A O 1
ATOM 642 N N . THR A 1 84 ? 2.015 6.471 9.238 1.00 97.50 84 THR A N 1
ATOM 643 C CA . THR A 1 84 ? 0.975 5.600 8.662 1.00 97.50 84 THR A CA 1
ATOM 644 C C . THR A 1 84 ? 0.524 6.087 7.272 1.00 97.50 84 THR A C 1
ATOM 646 O O . THR A 1 84 ? 0.756 7.247 6.903 1.00 97.50 84 THR A O 1
ATOM 649 N N . PRO A 1 85 ? -0.158 5.244 6.467 1.00 97.75 85 PRO A N 1
ATOM 650 C CA . PRO A 1 85 ? -0.850 5.688 5.256 1.00 97.75 85 PRO A CA 1
ATOM 651 C C . PRO A 1 85 ? -1.801 6.873 5.485 1.00 97.75 85 PRO A C 1
ATOM 653 O O . PRO A 1 85 ? -1.812 7.796 4.668 1.00 97.75 85 PRO A O 1
ATOM 656 N N . LEU A 1 86 ? -2.553 6.882 6.598 1.00 97.94 86 LEU A N 1
ATOM 657 C CA . LEU A 1 86 ? -3.465 7.981 6.941 1.00 97.94 86 LEU A CA 1
ATOM 658 C C . LEU A 1 86 ? -2.696 9.293 7.116 1.00 97.94 86 LEU A C 1
ATOM 660 O O . LEU A 1 86 ? -3.069 10.319 6.553 1.00 97.94 86 LEU A O 1
ATOM 664 N N . SER A 1 87 ? -1.596 9.240 7.857 1.00 96.94 87 SER A N 1
ATOM 665 C CA . SER A 1 87 ? -0.737 10.384 8.154 1.00 96.94 87 SER A CA 1
ATOM 666 C C . SER A 1 87 ? -0.163 11.025 6.893 1.00 96.94 87 SER A C 1
ATOM 668 O O . SER A 1 87 ? -0.232 12.244 6.720 1.00 96.94 87 SER A O 1
ATOM 670 N N . TRP A 1 88 ? 0.313 10.199 5.953 1.00 97.94 88 TRP A N 1
ATOM 671 C CA . TRP A 1 88 ? 0.757 10.667 4.641 1.00 97.94 88 TRP A CA 1
ATOM 672 C C . TRP A 1 88 ? -0.372 11.299 3.822 1.00 97.94 88 TRP A C 1
ATOM 674 O O . TRP A 1 88 ? -0.156 12.348 3.212 1.00 97.94 88 TRP A O 1
ATOM 684 N N . ALA A 1 89 ? -1.560 10.688 3.798 1.00 98.31 89 ALA A N 1
ATOM 685 C CA . ALA A 1 89 ? -2.710 11.237 3.082 1.00 98.31 89 ALA A CA 1
ATOM 686 C C . ALA A 1 89 ? -3.144 12.594 3.657 1.00 98.31 89 ALA A C 1
ATOM 688 O O . ALA A 1 89 ? -3.381 13.530 2.896 1.00 98.31 89 ALA A O 1
ATOM 689 N N . ALA A 1 90 ? -3.189 12.714 4.986 1.00 97.62 90 ALA A N 1
ATOM 690 C CA . ALA A 1 90 ? -3.560 13.940 5.681 1.00 97.62 90 ALA A CA 1
ATOM 691 C C . ALA A 1 90 ? -2.546 15.071 5.447 1.00 97.62 90 ALA A C 1
ATOM 693 O O . ALA A 1 90 ? -2.940 16.180 5.098 1.00 97.62 90 ALA A O 1
ATOM 694 N N . GLU A 1 91 ? -1.244 14.789 5.562 1.00 97.31 91 GLU A N 1
ATOM 695 C CA . GLU A 1 91 ? -0.181 15.778 5.319 1.00 97.31 91 GLU A CA 1
ATOM 696 C C . GLU A 1 91 ? -0.208 16.338 3.894 1.00 97.31 91 GLU A C 1
ATOM 698 O O . GLU A 1 91 ? 0.066 17.518 3.690 1.00 97.31 91 GLU A O 1
ATOM 703 N N . ASN A 1 92 ? -0.553 15.505 2.910 1.00 97.69 92 ASN A N 1
ATOM 704 C CA . ASN A 1 92 ? -0.604 15.913 1.506 1.00 97.69 92 ASN A CA 1
ATOM 705 C C . ASN A 1 92 ? -1.984 16.455 1.088 1.00 97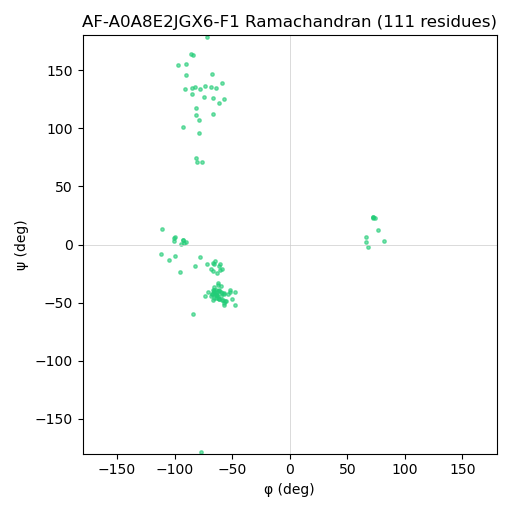.69 92 ASN A C 1
ATOM 707 O O . ASN A 1 92 ? -2.162 16.814 -0.072 1.00 97.69 92 ASN A O 1
ATOM 711 N N . GLY A 1 93 ? -2.955 16.538 2.006 1.00 98.19 93 GLY A N 1
ATOM 712 C CA . GLY A 1 93 ? -4.292 17.070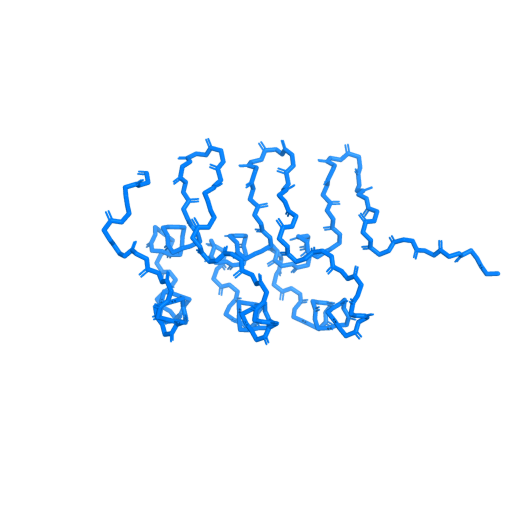 1.722 1.00 98.19 93 GLY A CA 1
ATOM 713 C C . GLY A 1 93 ? -5.172 16.156 0.861 1.00 98.19 93 GLY A C 1
ATOM 714 O O . GLY A 1 93 ? -6.114 16.625 0.226 1.00 98.19 93 GLY A O 1
ATOM 715 N N . ASN A 1 94 ? -4.893 14.850 0.826 1.00 98.38 94 ASN A N 1
ATOM 716 C CA . ASN A 1 94 ? -5.631 13.881 0.014 1.00 98.38 94 ASN A CA 1
ATOM 717 C C . ASN A 1 94 ? -6.943 13.467 0.705 1.00 98.38 94 ASN A C 1
ATOM 719 O O . ASN A 1 94 ? -7.076 12.345 1.197 1.00 98.38 94 ASN A O 1
ATOM 723 N N . GLU A 1 95 ? -7.920 14.375 0.753 1.00 98.44 95 GLU A N 1
ATOM 724 C CA . GLU A 1 95 ? -9.172 14.207 1.510 1.00 98.44 95 GLU A CA 1
ATOM 725 C C . GLU A 1 95 ? -9.935 12.915 1.186 1.00 98.44 95 GLU A C 1
ATOM 727 O O . GLU A 1 95 ? -10.427 12.241 2.092 1.00 98.44 95 GLU A O 1
ATOM 732 N N . THR A 1 96 ? -10.040 12.541 -0.092 1.00 98.56 96 THR A N 1
ATOM 733 C CA . THR A 1 96 ? -10.747 11.313 -0.478 1.00 98.56 96 THR A CA 1
ATOM 734 C C . THR A 1 96 ? -10.033 10.071 0.042 1.00 98.56 96 THR A C 1
ATOM 736 O O . THR A 1 96 ? -10.678 9.149 0.529 1.00 98.56 96 THR A O 1
ATOM 739 N N . VAL A 1 97 ? -8.699 10.049 -0.012 1.00 98.75 97 VAL A N 1
ATOM 740 C CA . VAL A 1 97 ? -7.901 8.944 0.532 1.00 98.75 97 VAL A CA 1
ATOM 741 C C . VAL A 1 97 ? -8.072 8.851 2.045 1.00 98.75 97 VAL A C 1
ATOM 743 O O . VAL A 1 97 ? -8.249 7.752 2.562 1.00 98.75 97 VAL A O 1
ATOM 746 N N . VAL A 1 98 ? -8.063 9.987 2.750 1.00 98.44 98 VAL A N 1
ATOM 747 C CA . VAL A 1 98 ? -8.329 10.035 4.195 1.00 98.44 98 VAL A CA 1
ATOM 748 C C . VAL A 1 98 ? -9.683 9.399 4.508 1.00 98.44 98 VAL A C 1
ATOM 750 O O . VAL A 1 98 ? -9.756 8.517 5.360 1.00 98.44 98 VAL A O 1
ATOM 753 N N . LYS A 1 99 ? -10.741 9.775 3.776 1.00 98.25 99 LYS A N 1
ATOM 754 C CA . LYS A 1 99 ? -12.076 9.178 3.944 1.00 98.25 99 LYS A CA 1
ATOM 755 C C . LYS A 1 99 ? -12.058 7.666 3.714 1.00 98.25 99 LYS A C 1
ATOM 757 O O . LYS A 1 99 ? -12.530 6.934 4.574 1.00 98.25 99 LYS A O 1
ATOM 762 N N . LEU A 1 100 ? -11.443 7.200 2.624 1.00 98.25 100 LEU A N 1
ATOM 763 C CA . LEU A 1 100 ? -11.349 5.768 2.313 1.00 98.25 100 LEU A CA 1
ATOM 764 C C . LEU A 1 100 ? -10.637 4.967 3.408 1.00 98.25 100 LEU A C 1
ATOM 766 O O . LEU A 1 100 ? -11.072 3.871 3.746 1.00 98.25 100 LEU A O 1
ATOM 770 N N . LEU A 1 101 ? -9.548 5.501 3.966 1.00 97.88 101 LEU A N 1
ATOM 771 C CA . LEU A 1 101 ? -8.815 4.842 5.046 1.00 97.88 101 LEU A CA 1
ATOM 772 C C . LEU A 1 101 ? -9.645 4.792 6.337 1.00 97.88 101 LEU A C 1
ATOM 774 O O . LEU A 1 101 ? -9.709 3.742 6.974 1.00 97.88 101 LEU A O 1
ATOM 778 N N . LEU A 1 102 ? -10.335 5.878 6.694 1.00 97.06 102 LEU A N 1
ATOM 779 C CA . LEU A 1 102 ? -11.208 5.927 7.874 1.00 97.06 102 LEU A CA 1
ATOM 780 C C . LEU A 1 102 ? -12.422 4.993 7.749 1.00 97.06 102 LEU A C 1
ATOM 782 O O . LEU A 1 102 ? -12.804 4.346 8.723 1.00 97.06 102 LEU A O 1
ATOM 786 N N . GLU A 1 103 ? -12.991 4.862 6.549 1.00 96.75 103 GLU A N 1
ATOM 787 C CA . GLU A 1 103 ? -14.115 3.959 6.256 1.00 96.75 103 GLU A CA 1
ATOM 788 C C . GLU A 1 103 ? -13.782 2.479 6.497 1.00 96.75 103 GLU A C 1
ATOM 790 O O . GLU A 1 103 ? -14.687 1.666 6.683 1.00 96.75 103 GLU A O 1
ATOM 795 N N . THR A 1 104 ? -12.496 2.114 6.567 1.00 94.19 104 THR A N 1
ATOM 796 C CA . THR A 1 104 ? -12.091 0.746 6.923 1.00 94.19 104 THR A CA 1
ATOM 797 C C . THR A 1 104 ? -12.439 0.373 8.367 1.00 94.19 104 THR A C 1
ATOM 799 O O . THR A 1 104 ? -12.501 -0.816 8.681 1.00 94.19 104 THR A O 1
ATOM 802 N N . GLY A 1 105 ? -12.610 1.360 9.259 1.00 90.62 105 GLY A N 1
ATOM 803 C CA . GLY A 1 105 ? -12.833 1.159 10.696 1.00 90.62 105 GLY A CA 1
ATOM 804 C C . GLY A 1 105 ? -11.651 0.543 11.456 1.00 90.62 105 GLY A C 1
ATOM 805 O O . GLY A 1 105 ? -11.792 0.210 12.629 1.00 90.62 105 GLY A O 1
ATOM 806 N N . LYS A 1 106 ? -10.500 0.360 10.797 1.00 91.06 106 LYS A N 1
ATOM 807 C CA . LYS A 1 106 ? -9.283 -0.239 11.372 1.00 91.06 106 LYS A CA 1
ATOM 808 C C . LYS A 1 106 ? -8.244 0.798 11.803 1.00 91.06 106 LYS A C 1
ATOM 810 O O . LYS A 1 106 ? -7.254 0.423 12.419 1.00 91.06 106 LYS A O 1
ATOM 815 N N . VAL A 1 107 ? -8.459 2.059 11.438 1.00 91.62 107 VAL A N 1
ATOM 816 C CA . VAL A 1 107 ? -7.494 3.141 11.627 1.00 91.62 107 VAL A CA 1
ATOM 817 C C . VAL A 1 107 ? -7.609 3.742 13.023 1.00 91.62 107 VAL A C 1
ATOM 819 O O . VAL A 1 107 ? -8.710 4.114 13.438 1.00 91.62 107 VAL A O 1
ATOM 822 N N . ASP A 1 108 ? -6.483 3.866 13.726 1.00 89.81 108 ASP A N 1
ATOM 823 C CA . ASP A 1 108 ? -6.403 4.574 15.003 1.00 89.81 108 ASP A CA 1
ATOM 824 C C . ASP A 1 108 ? -6.008 6.035 14.760 1.00 89.81 108 ASP A C 1
ATOM 826 O O . ASP A 1 108 ? -4.843 6.374 14.550 1.00 89.81 108 ASP A O 1
ATOM 830 N N . VAL A 1 109 ? -6.998 6.927 14.803 1.00 85.81 109 VAL A N 1
ATOM 831 C CA . VAL A 1 109 ? -6.789 8.369 14.593 1.00 85.81 109 VAL A CA 1
ATOM 832 C C . VAL A 1 109 ? -5.959 9.037 15.693 1.00 85.81 109 VAL A C 1
ATOM 834 O O . VAL A 1 109 ? -5.460 10.139 15.481 1.00 85.81 109 VAL A O 1
ATOM 837 N N . GLU A 1 110 ? -5.788 8.381 16.844 1.00 81.19 110 GLU A N 1
ATOM 838 C CA . GLU A 1 110 ? -4.961 8.862 17.954 1.00 81.19 110 GLU A CA 1
ATOM 839 C C . GLU A 1 110 ? -3.533 8.286 17.909 1.00 81.19 110 GLU A C 1
ATOM 841 O O . GLU A 1 110 ? -2.704 8.604 18.774 1.00 81.19 110 GLU A O 1
ATOM 846 N N . SER A 1 111 ? -3.216 7.451 16.905 1.00 77.81 111 SER A N 1
ATOM 847 C CA . SER A 1 111 ? -1.862 6.937 16.708 1.00 77.81 111 SER A CA 1
ATOM 848 C C . SER A 1 111 ? -0.881 8.097 16.567 1.00 77.81 111 SER A C 1
ATOM 850 O O . SER A 1 111 ? -1.010 8.978 15.717 1.00 77.81 111 SER A O 1
ATOM 852 N N . LYS A 1 112 ? 0.150 8.074 17.414 1.00 75.69 112 LYS A N 1
ATOM 853 C CA . LYS A 1 112 ? 1.262 9.019 17.339 1.00 75.69 112 LYS A CA 1
ATOM 854 C C . LYS A 1 112 ? 2.248 8.553 16.279 1.00 75.69 112 LYS A C 1
ATOM 856 O O . LYS A 1 112 ? 2.854 7.488 16.437 1.00 75.69 112 LYS A O 1
ATOM 861 N N . ASP A 1 113 ? 2.409 9.374 15.255 1.00 74.50 113 ASP A N 1
ATOM 862 C CA . ASP A 1 113 ? 3.345 9.188 14.147 1.00 74.50 113 ASP A CA 1
ATOM 863 C C . ASP A 1 113 ? 4.527 10.155 14.236 1.00 74.50 113 ASP A C 1
ATOM 865 O O . ASP A 1 113 ? 4.308 11.327 14.627 1.00 74.50 113 ASP A O 1
#